Protein AF-A0A0F6YFW8-F1 (afdb_monomer_lite)

Structure (mmCIF, N/CA/C/O backbone):
data_AF-A0A0F6YFW8-F1
#
_entry.id   AF-A0A0F6YFW8-F1
#
loop_
_atom_site.group_PDB
_atom_site.id
_atom_site.type_symbol
_atom_site.label_atom_id
_atom_site.label_alt_id
_atom_site.label_comp_id
_atom_site.label_asym_id
_atom_site.label_entity_id
_atom_site.label_seq_id
_atom_site.pdbx_PDB_ins_code
_atom_site.Cartn_x
_atom_site.Cartn_y
_atom_site.Cartn_z
_atom_site.occupancy
_atom_site.B_iso_or_equiv
_atom_site.auth_seq_id
_atom_site.auth_comp_id
_atom_site.auth_asym_id
_atom_site.auth_atom_id
_atom_site.pdbx_PDB_model_num
ATOM 1 N N . MET A 1 1 ? -5.622 12.918 -8.280 1.00 76.69 1 MET A N 1
ATOM 2 C CA . MET A 1 1 ? -4.175 12.628 -8.352 1.00 76.69 1 MET A CA 1
ATOM 3 C C . MET A 1 1 ? -3.612 12.558 -6.945 1.00 76.69 1 MET A C 1
ATOM 5 O O . MET A 1 1 ? -4.153 13.224 -6.067 1.00 76.69 1 MET A O 1
ATOM 9 N N . LEU A 1 2 ? -2.599 11.723 -6.730 1.00 90.69 2 LEU A N 1
ATOM 10 C CA . LEU A 1 2 ? -1.816 11.677 -5.496 1.00 90.69 2 LEU A CA 1
ATOM 11 C C . LEU A 1 2 ? -0.717 12.754 -5.548 1.00 90.69 2 LEU A C 1
ATOM 13 O O . LEU A 1 2 ? -0.471 13.353 -6.598 1.00 90.69 2 LEU A O 1
ATOM 17 N N . ALA A 1 3 ? -0.060 13.006 -4.415 1.00 84.12 3 ALA A N 1
ATOM 18 C CA . ALA A 1 3 ? 1.134 13.851 -4.385 1.00 84.12 3 ALA A CA 1
ATOM 19 C C . ALA A 1 3 ? 2.233 13.282 -5.304 1.00 84.12 3 ALA A C 1
ATOM 21 O O . ALA A 1 3 ? 2.255 12.082 -5.561 1.00 84.12 3 ALA A O 1
ATOM 22 N N . GLY A 1 4 ? 3.135 14.133 -5.802 1.00 86.19 4 GLY A N 1
ATOM 23 C CA . GLY A 1 4 ? 4.268 13.694 -6.631 1.00 86.19 4 GLY A CA 1
ATOM 24 C C . GLY A 1 4 ? 3.902 13.224 -8.044 1.00 86.19 4 GLY A C 1
ATOM 25 O O . GLY A 1 4 ? 4.696 12.545 -8.675 1.00 86.19 4 GLY A O 1
ATOM 26 N N . GLY A 1 5 ? 2.707 13.550 -8.548 1.00 93.12 5 GLY A N 1
ATOM 27 C CA . GLY A 1 5 ? 2.304 13.197 -9.916 1.00 93.12 5 GLY A CA 1
ATOM 28 C C . GLY A 1 5 ? 1.863 11.742 -10.100 1.00 93.12 5 GLY A C 1
ATOM 29 O O . GLY A 1 5 ? 1.604 11.324 -11.226 1.00 93.12 5 GLY A O 1
ATOM 30 N N . PHE A 1 6 ? 1.721 10.976 -9.016 1.00 96.31 6 PHE A N 1
ATOM 31 C CA . PHE A 1 6 ? 1.203 9.613 -9.084 1.00 96.31 6 PHE A CA 1
ATOM 32 C C . PHE A 1 6 ? -0.322 9.596 -9.243 1.00 96.31 6 PHE A C 1
ATOM 34 O O . PHE A 1 6 ? -1.060 10.421 -8.688 1.00 96.31 6 PHE A O 1
ATOM 41 N N . ARG A 1 7 ? -0.833 8.598 -9.958 1.00 96.50 7 ARG A N 1
ATOM 42 C CA . ARG A 1 7 ? -2.266 8.322 -10.080 1.00 96.50 7 ARG A CA 1
ATOM 43 C C . ARG A 1 7 ? -2.553 6.863 -9.770 1.00 96.50 7 ARG A C 1
ATOM 45 O O . ARG A 1 7 ? -1.835 5.976 -10.215 1.00 96.50 7 ARG A O 1
ATOM 52 N N . VAL A 1 8 ? -3.642 6.617 -9.046 1.00 96.06 8 VAL A N 1
ATOM 53 C CA . VAL A 1 8 ? -4.219 5.274 -8.958 1.00 96.06 8 VAL A CA 1
ATOM 54 C C . VAL A 1 8 ? -4.875 4.976 -10.301 1.00 96.06 8 VAL A C 1
ATOM 56 O O . VAL A 1 8 ? -5.802 5.680 -10.699 1.00 96.06 8 VAL A O 1
ATOM 59 N N . VAL A 1 9 ? -4.387 3.958 -11.004 1.00 95.56 9 VAL A N 1
ATOM 60 C CA . VAL A 1 9 ? -4.990 3.494 -12.264 1.00 95.56 9 VAL A CA 1
ATOM 61 C C . VAL A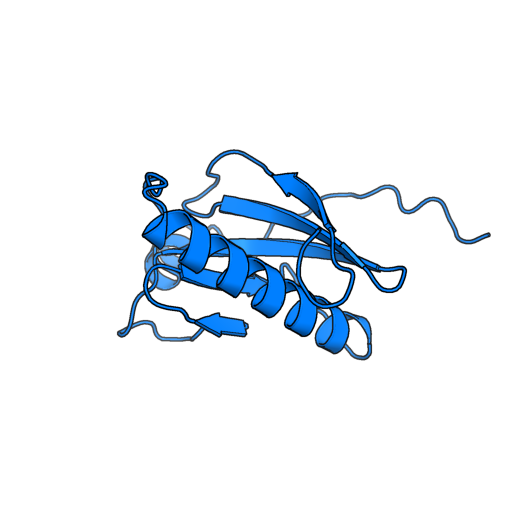 1 9 ? -5.982 2.365 -12.031 1.00 95.56 9 VAL A C 1
ATOM 63 O O . VAL A 1 9 ? -6.907 2.183 -12.820 1.00 95.56 9 VAL A O 1
ATOM 66 N N . ARG A 1 10 ? -5.809 1.613 -10.941 1.00 93.62 10 ARG A N 1
ATOM 67 C CA . ARG A 1 10 ? -6.722 0.546 -10.543 1.00 93.62 10 ARG A CA 1
ATOM 68 C C . ARG A 1 10 ? -6.652 0.311 -9.039 1.00 93.62 10 ARG A C 1
ATOM 70 O O . ARG A 1 10 ? -5.573 0.351 -8.456 1.00 93.62 10 ARG A O 1
ATOM 77 N N . ALA A 1 11 ? -7.805 0.044 -8.443 1.00 91.94 11 ALA A N 1
ATOM 78 C CA . ALA A 1 11 ? -7.941 -0.484 -7.093 1.00 91.94 11 ALA A CA 1
ATOM 79 C C . ALA A 1 11 ? -8.699 -1.807 -7.197 1.00 91.94 11 ALA A C 1
ATOM 81 O O . ALA A 1 11 ? -9.701 -1.882 -7.913 1.00 91.94 11 ALA A O 1
ATOM 82 N N . PHE A 1 12 ? -8.206 -2.846 -6.537 1.00 89.38 12 PHE A N 1
ATOM 83 C CA . PHE A 1 12 ? -8.864 -4.149 -6.501 1.00 89.38 12 PHE A CA 1
ATOM 84 C C . PHE A 1 12 ? -9.635 -4.329 -5.190 1.00 89.38 12 PHE A C 1
ATOM 86 O O . PHE A 1 12 ? -9.482 -3.542 -4.260 1.00 89.38 12 PHE A O 1
ATOM 93 N N . GLY A 1 13 ? -10.478 -5.361 -5.116 1.00 89.56 13 GLY A N 1
ATOM 94 C CA . GLY A 1 13 ? -11.034 -5.812 -3.839 1.00 89.56 13 GLY A CA 1
ATOM 95 C C . GLY A 1 13 ? -9.957 -6.426 -2.938 1.00 89.56 13 GLY A C 1
ATOM 96 O O . GLY A 1 13 ? -8.837 -6.683 -3.382 1.00 89.56 13 GLY A O 1
ATOM 97 N N . VAL A 1 14 ? -10.303 -6.683 -1.673 1.00 91.88 14 VAL A N 1
ATOM 98 C CA . VAL A 1 14 ? -9.386 -7.350 -0.738 1.00 91.88 14 VAL A CA 1
ATOM 99 C C . VAL A 1 14 ? -9.045 -8.748 -1.252 1.00 91.88 14 VAL A C 1
ATOM 101 O O . VAL A 1 14 ? -9.937 -9.543 -1.546 1.00 91.88 14 VAL A O 1
ATOM 104 N N . TYR A 1 15 ? -7.754 -9.058 -1.323 1.00 87.06 15 TYR A N 1
ATOM 105 C CA . TYR A 1 15 ? -7.235 -10.341 -1.778 1.00 87.06 15 TYR A CA 1
ATOM 106 C C . TYR A 1 15 ? -6.116 -10.812 -0.853 1.00 87.06 15 TYR A C 1
ATOM 108 O O . TYR A 1 15 ? -5.159 -10.081 -0.598 1.00 87.06 15 TYR A O 1
ATOM 116 N N . HIS A 1 16 ? -6.268 -12.022 -0.306 1.00 88.81 16 HIS A N 1
ATOM 117 C CA . HIS A 1 16 ? -5.397 -12.568 0.744 1.00 88.81 16 HIS A CA 1
ATOM 118 C C . HIS A 1 16 ? -5.068 -11.555 1.859 1.00 88.81 16 HIS A C 1
ATOM 120 O O . HIS A 1 16 ? -3.925 -11.418 2.291 1.00 88.81 16 HIS A O 1
ATOM 126 N N . GLY A 1 17 ? -6.080 -10.801 2.297 1.00 91.62 17 GLY A N 1
ATOM 127 C CA . GLY A 1 17 ? -5.955 -9.829 3.381 1.00 91.62 17 GLY A CA 1
ATOM 128 C C . GLY A 1 17 ? -5.267 -8.508 3.019 1.00 91.62 17 GLY A C 1
ATOM 129 O O . GLY A 1 17 ? -5.160 -7.654 3.891 1.00 91.62 17 GLY A O 1
ATOM 130 N N . ALA A 1 18 ? -4.839 -8.301 1.772 1.00 92.62 18 ALA A N 1
ATOM 131 C CA . ALA A 1 18 ? -4.331 -7.018 1.289 1.00 92.62 18 ALA A CA 1
ATOM 132 C C . ALA A 1 18 ? -5.355 -6.307 0.404 1.00 92.62 18 ALA A C 1
ATOM 134 O O . ALA A 1 18 ? -6.173 -6.959 -0.241 1.00 92.62 18 ALA A O 1
ATOM 135 N N . LEU A 1 19 ? -5.269 -4.980 0.323 1.00 93.75 19 LEU A N 1
ATOM 136 C CA . LEU A 1 19 ? -5.973 -4.165 -0.663 1.00 93.75 19 LEU A CA 1
ATOM 137 C C . LEU A 1 19 ? -4.973 -3.697 -1.740 1.00 93.75 19 LEU A C 1
ATOM 139 O O . LEU A 1 19 ? -4.170 -2.800 -1.470 1.00 93.75 19 LEU A O 1
ATOM 143 N N . PRO A 1 20 ? -4.975 -4.304 -2.940 1.00 93.56 20 PRO A N 1
ATOM 144 C CA . PRO A 1 20 ? -3.999 -3.989 -3.978 1.00 93.56 20 PRO A CA 1
ATOM 145 C C . PRO A 1 20 ? -4.380 -2.738 -4.773 1.00 93.56 20 PRO A C 1
ATOM 147 O O . PRO A 1 20 ? -5.512 -2.596 -5.251 1.00 93.56 20 PRO A O 1
ATOM 150 N N . PHE A 1 21 ? -3.399 -1.868 -4.992 1.00 94.44 21 PHE A N 1
ATOM 151 C CA . PHE A 1 21 ? -3.504 -0.691 -5.846 1.00 94.44 21 PHE A CA 1
ATOM 152 C C . PHE A 1 21 ? -2.445 -0.709 -6.930 1.00 94.44 21 PHE A C 1
ATOM 154 O O . PHE A 1 21 ? -1.276 -0.972 -6.676 1.00 94.44 21 PHE A O 1
ATOM 161 N N . VAL A 1 22 ? -2.843 -0.328 -8.134 1.00 94.12 22 VAL A N 1
ATOM 162 C CA . VAL A 1 22 ? -1.929 -0.088 -9.244 1.00 94.12 22 VAL A CA 1
ATOM 163 C C . VAL A 1 22 ? -1.755 1.409 -9.371 1.00 94.12 22 VAL A C 1
ATOM 165 O O . VAL A 1 22 ? -2.735 2.145 -9.541 1.00 94.12 22 VAL A O 1
ATOM 168 N N . LEU A 1 23 ? -0.509 1.852 -9.283 1.00 95.00 23 LEU A N 1
ATOM 169 C CA . LEU A 1 23 ? -0.122 3.236 -9.474 1.00 95.00 23 LEU A CA 1
ATOM 170 C C . LEU A 1 23 ? 0.581 3.399 -10.812 1.00 95.00 23 LEU A C 1
ATOM 172 O O . LEU A 1 23 ? 1.272 2.501 -11.287 1.00 95.00 23 LEU A O 1
ATOM 176 N N . GLU A 1 24 ? 0.418 4.580 -11.385 1.00 94.44 24 GLU A N 1
ATOM 177 C CA . GLU A 1 24 ? 1.235 5.069 -12.484 1.00 94.44 24 GLU A CA 1
ATOM 178 C C . GLU A 1 24 ? 1.801 6.441 -12.125 1.00 94.44 24 GLU A C 1
ATOM 180 O O . GLU A 1 24 ? 1.101 7.273 -11.541 1.00 94.44 24 GLU A O 1
ATOM 185 N N . GLY A 1 25 ? 3.060 6.672 -12.469 1.00 92.12 25 GLY A N 1
ATOM 186 C CA . GLY A 1 25 ? 3.740 7.950 -12.306 1.00 92.12 25 GLY A CA 1
ATOM 187 C C . GLY A 1 25 ? 5.178 7.842 -12.787 1.00 92.12 25 GLY A C 1
ATOM 188 O O . GLY A 1 25 ? 5.758 6.759 -12.763 1.00 92.12 25 GLY A O 1
ATOM 189 N N . GLU A 1 26 ? 5.726 8.961 -13.258 1.00 89.12 26 GLU A N 1
ATOM 190 C CA . GLU A 1 26 ? 7.111 9.032 -13.748 1.00 89.12 26 GLU A CA 1
ATOM 191 C C . GLU A 1 26 ? 7.416 7.992 -14.852 1.00 89.12 26 GLU A C 1
ATOM 193 O O . GLU A 1 26 ? 8.481 7.393 -14.896 1.00 89.12 26 GLU A O 1
ATOM 198 N N . GLY A 1 27 ? 6.443 7.728 -15.735 1.00 87.25 27 GLY A N 1
ATOM 199 C CA . GLY A 1 27 ? 6.583 6.756 -16.831 1.00 87.25 27 GLY A CA 1
ATOM 200 C C . GLY A 1 27 ? 6.519 5.284 -16.408 1.00 87.25 27 GLY A C 1
ATOM 201 O O . GLY A 1 27 ? 6.552 4.403 -17.264 1.00 87.25 27 GLY A O 1
ATOM 202 N N . LEU A 1 28 ? 6.375 5.000 -15.113 1.00 88.69 28 LEU A N 1
ATOM 203 C CA . LEU A 1 28 ? 6.331 3.648 -14.567 1.00 88.69 28 LEU A CA 1
ATOM 204 C C . LEU A 1 28 ? 4.934 3.288 -14.069 1.00 88.69 28 LEU A C 1
ATOM 206 O O . LEU A 1 28 ? 4.163 4.137 -13.615 1.00 88.69 28 LEU A O 1
ATOM 210 N N . ARG A 1 29 ? 4.629 1.989 -14.112 1.00 91.38 29 ARG A N 1
ATOM 211 C CA . ARG A 1 29 ? 3.435 1.395 -13.511 1.00 91.38 29 ARG A CA 1
ATOM 212 C C . ARG A 1 29 ? 3.851 0.269 -12.575 1.00 91.38 29 ARG A C 1
ATOM 214 O O . ARG A 1 29 ? 4.646 -0.586 -12.948 1.00 91.38 29 ARG A O 1
ATOM 221 N N . PHE A 1 30 ? 3.322 0.281 -11.361 1.00 90.44 30 PHE A N 1
ATOM 222 C CA . PHE A 1 30 ? 3.690 -0.666 -10.310 1.00 90.44 30 PHE A CA 1
ATOM 223 C C . PHE A 1 30 ? 2.517 -0.891 -9.361 1.00 90.44 30 PHE A C 1
ATOM 225 O O . PHE A 1 30 ? 1.601 -0.071 -9.269 1.00 90.44 30 PHE A O 1
ATOM 232 N N . GLN A 1 31 ? 2.540 -2.018 -8.655 1.00 92.38 31 GLN A N 1
ATOM 233 C CA . GLN A 1 31 ? 1.526 -2.351 -7.666 1.00 92.38 31 GLN A CA 1
ATOM 234 C C . GLN A 1 31 ? 2.037 -2.101 -6.247 1.00 92.38 31 GLN A C 1
ATOM 236 O O . GLN A 1 31 ? 3.181 -2.412 -5.916 1.00 92.38 31 GLN A O 1
ATOM 241 N N . ILE A 1 32 ? 1.147 -1.576 -5.411 1.00 93.94 32 ILE A N 1
ATOM 242 C CA . ILE A 1 32 ? 1.315 -1.406 -3.976 1.00 93.94 32 ILE A CA 1
ATOM 243 C C . ILE A 1 32 ? 0.229 -2.213 -3.269 1.00 93.94 32 ILE A C 1
ATOM 245 O O . ILE A 1 32 ? -0.959 -2.040 -3.542 1.00 93.94 32 ILE A O 1
ATOM 249 N N . ASP A 1 33 ? 0.637 -3.057 -2.334 1.00 93.81 33 ASP A N 1
ATOM 250 C CA . ASP A 1 33 ? -0.272 -3.771 -1.452 1.00 93.81 33 ASP A CA 1
ATOM 251 C C . ASP A 1 33 ? -0.446 -2.995 -0.152 1.00 93.81 33 ASP A C 1
ATOM 253 O O . ASP A 1 33 ? 0.529 -2.670 0.527 1.00 93.81 33 ASP A O 1
ATOM 257 N N . VAL A 1 34 ? -1.698 -2.726 0.207 1.00 95.44 34 VAL A N 1
ATOM 258 C CA . VAL A 1 34 ? -2.068 -2.088 1.471 1.00 95.44 34 VAL A CA 1
ATOM 259 C C . VAL A 1 34 ? -2.480 -3.171 2.462 1.00 95.44 34 VAL A C 1
ATOM 261 O O . VAL A 1 34 ? -3.390 -3.956 2.195 1.00 95.44 34 VAL A O 1
ATOM 264 N N . LEU A 1 35 ? -1.824 -3.203 3.614 1.00 94.88 35 LEU A N 1
ATOM 265 C CA . LEU A 1 35 ? -2.131 -4.086 4.734 1.00 94.88 35 LEU A CA 1
ATOM 266 C C . LEU A 1 35 ? -2.538 -3.272 5.957 1.00 94.88 35 LEU A C 1
ATOM 268 O O . LEU A 1 35 ? -2.256 -2.075 6.039 1.00 94.88 35 LEU A O 1
ATOM 272 N N . ARG A 1 36 ? -3.179 -3.931 6.924 1.00 95.69 36 ARG A N 1
ATOM 273 C CA . ARG A 1 36 ? -3.396 -3.342 8.245 1.00 95.69 36 ARG A CA 1
ATOM 274 C C . ARG A 1 36 ? -2.044 -3.140 8.914 1.00 95.69 36 ARG A C 1
ATOM 276 O O . ARG A 1 36 ? -1.212 -4.051 8.905 1.00 95.69 36 ARG A O 1
ATOM 283 N N . ARG A 1 37 ? -1.863 -1.978 9.533 1.00 94.56 37 ARG A N 1
ATOM 284 C CA . ARG A 1 37 ? -0.691 -1.719 10.356 1.00 94.56 37 ARG A CA 1
ATOM 285 C C . ARG A 1 37 ? -0.614 -2.690 11.524 1.00 94.56 37 ARG A C 1
ATOM 287 O O . ARG A 1 37 ? -1.610 -2.984 12.187 1.00 94.56 37 ARG A O 1
ATOM 294 N N . ASP A 1 38 ? 0.604 -3.128 11.798 1.00 91.69 38 ASP A N 1
ATOM 295 C CA . ASP A 1 38 ? 0.945 -3.892 12.983 1.00 91.69 38 ASP A CA 1
ATOM 296 C C . ASP A 1 38 ? 2.274 -3.389 13.536 1.00 91.69 38 ASP A C 1
ATOM 298 O O . ASP A 1 38 ? 3.336 -3.656 12.981 1.00 91.69 38 ASP A O 1
ATOM 302 N N . ALA A 1 39 ? 2.204 -2.643 14.639 1.00 87.88 39 ALA A N 1
ATOM 303 C CA . ALA A 1 39 ? 3.382 -2.082 15.294 1.00 87.88 39 ALA A CA 1
ATOM 304 C C . ALA A 1 39 ? 4.317 -3.160 15.875 1.00 87.88 39 ALA A C 1
ATOM 306 O O . ALA A 1 39 ? 5.452 -2.850 16.227 1.00 87.88 39 ALA A O 1
ATOM 307 N N . SER A 1 40 ? 3.848 -4.407 15.986 1.00 87.50 40 SER A N 1
ATOM 308 C CA . SER A 1 40 ? 4.648 -5.553 16.421 1.00 87.50 40 SER A CA 1
ATOM 309 C C . SER A 1 40 ? 5.207 -6.384 15.265 1.00 87.50 40 SER A C 1
ATOM 311 O O . SER A 1 40 ? 5.910 -7.363 15.516 1.00 87.50 40 SER A O 1
ATOM 313 N N . ALA A 1 41 ? 4.916 -6.005 14.014 1.00 79.19 41 ALA A N 1
ATOM 314 C CA . ALA A 1 41 ? 5.316 -6.779 12.851 1.00 79.19 41 ALA A CA 1
ATOM 315 C C . ALA A 1 41 ? 6.833 -6.940 12.764 1.00 79.19 41 ALA A C 1
ATOM 317 O O . ALA A 1 41 ? 7.612 -6.011 12.992 1.00 79.19 41 ALA A O 1
ATOM 318 N N . SER A 1 42 ? 7.242 -8.123 12.316 1.00 70.88 42 SER A N 1
ATOM 319 C CA . SER A 1 42 ? 8.649 -8.454 12.079 1.00 70.88 42 SER A CA 1
ATOM 320 C C . SER A 1 42 ? 9.322 -7.592 10.999 1.00 70.88 42 SER A C 1
ATOM 322 O O . SER A 1 42 ? 10.548 -7.551 10.900 1.00 70.88 42 SER A O 1
ATOM 324 N N . THR A 1 43 ? 8.543 -6.920 10.148 1.00 73.81 43 THR A N 1
ATOM 325 C CA . THR A 1 43 ? 9.028 -6.058 9.064 1.00 73.81 43 THR A CA 1
ATOM 326 C C . THR A 1 43 ? 8.029 -4.935 8.796 1.00 73.81 43 THR A C 1
ATOM 328 O O . THR A 1 43 ? 6.833 -5.183 8.649 1.00 73.81 43 THR A O 1
ATOM 331 N N . GLY A 1 44 ? 8.537 -3.704 8.699 1.00 77.56 44 GLY A N 1
ATOM 332 C CA . GLY A 1 44 ? 7.750 -2.534 8.314 1.00 77.56 44 GLY A CA 1
ATOM 333 C C . GLY A 1 44 ? 7.537 -2.439 6.802 1.00 77.56 44 GLY A C 1
ATOM 334 O O . GLY A 1 44 ? 8.362 -2.898 6.009 1.00 77.56 44 GLY A O 1
ATOM 335 N N . GLY A 1 45 ? 6.427 -1.819 6.404 1.00 86.00 45 GLY A N 1
ATOM 336 C CA . GLY A 1 45 ? 6.193 -1.434 5.015 1.00 86.00 45 GLY A CA 1
ATOM 337 C C . GLY A 1 45 ? 7.087 -0.272 4.573 1.00 86.00 45 GLY A C 1
ATOM 338 O O . GLY A 1 45 ? 7.706 0.419 5.381 1.00 86.00 45 GLY A O 1
ATOM 339 N N . VAL A 1 46 ? 7.104 -0.004 3.268 1.00 89.62 46 VAL A N 1
ATOM 340 C CA . VAL A 1 46 ? 7.726 1.198 2.682 1.00 89.62 46 VAL A CA 1
ATOM 341 C C . VAL A 1 46 ? 7.089 2.477 3.233 1.00 89.62 46 VAL A C 1
ATOM 343 O O . VAL A 1 46 ? 7.757 3.491 3.450 1.00 89.62 46 VAL A O 1
ATOM 346 N N . PHE A 1 47 ? 5.783 2.416 3.468 1.00 93.12 47 PHE A N 1
ATOM 347 C CA . PHE A 1 47 ? 5.049 3.374 4.275 1.00 93.12 47 PHE A CA 1
ATOM 348 C C . PHE A 1 47 ? 4.414 2.614 5.435 1.00 93.12 47 PHE A C 1
ATOM 350 O O . PHE A 1 47 ? 3.811 1.563 5.217 1.00 93.12 47 PHE A O 1
ATOM 357 N N . ASP A 1 48 ? 4.545 3.155 6.641 1.00 90.81 48 ASP A N 1
ATOM 358 C CA . ASP A 1 48 ? 3.903 2.639 7.844 1.00 90.81 48 ASP A CA 1
ATOM 359 C C . ASP A 1 48 ? 3.220 3.808 8.562 1.00 90.81 48 ASP A C 1
ATOM 361 O O . ASP A 1 48 ? 3.884 4.680 9.124 1.00 90.81 48 ASP A O 1
ATOM 365 N N . GLY A 1 49 ? 1.900 3.886 8.398 1.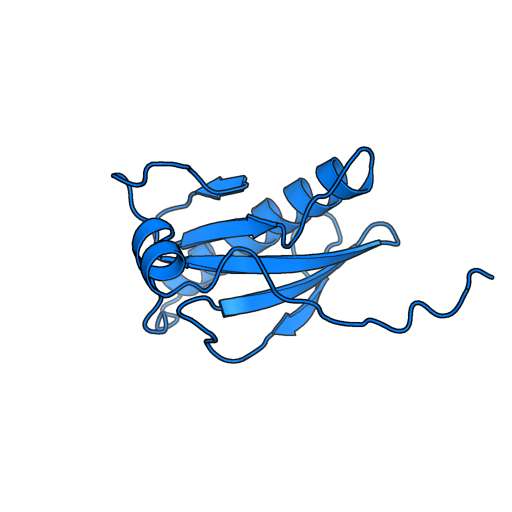00 93.31 49 GLY A N 1
ATOM 366 C CA . GLY A 1 49 ? 1.057 5.000 8.8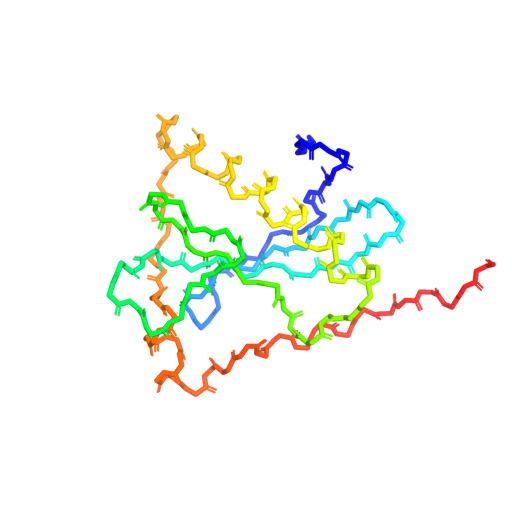22 1.00 93.31 49 GLY A CA 1
ATOM 367 C C . GLY A 1 49 ? 0.461 4.788 10.205 1.00 93.31 49 GLY A C 1
ATOM 368 O O . GLY A 1 49 ? 1.118 4.286 11.107 1.00 93.31 49 GLY A O 1
ATOM 369 N N . GLU A 1 50 ? -0.797 5.174 10.386 1.00 94.56 50 GLU A N 1
ATOM 370 C CA . GLU A 1 50 ? -1.561 4.890 11.603 1.00 94.56 50 GLU A CA 1
ATOM 371 C C . GLU A 1 50 ? -2.389 3.616 11.428 1.00 94.56 50 GLU A C 1
ATOM 373 O O . GLU A 1 50 ? -2.354 2.732 12.285 1.00 94.56 50 GLU A O 1
ATOM 378 N N . HIS A 1 51 ? -3.057 3.488 10.283 1.00 96.06 51 HIS A N 1
ATOM 379 C CA . HIS A 1 51 ? -3.958 2.386 9.965 1.00 96.06 51 HIS A CA 1
ATOM 380 C C . HIS A 1 51 ? -3.325 1.374 9.011 1.00 96.06 51 HIS A C 1
ATOM 382 O O . HIS A 1 51 ? -3.687 0.192 9.043 1.00 96.06 51 HIS A O 1
ATOM 388 N N . PHE A 1 52 ? -2.379 1.811 8.175 1.00 96.75 52 PHE A N 1
ATOM 389 C CA . PHE A 1 52 ? -1.874 1.005 7.067 1.00 96.75 52 PHE A CA 1
ATOM 390 C C . PHE A 1 52 ? -0.359 0.817 7.059 1.00 96.75 52 PHE A C 1
ATOM 392 O O . PHE A 1 52 ? 0.394 1.756 7.305 1.00 96.75 52 PHE A O 1
ATOM 399 N N . SER A 1 53 ? 0.075 -0.369 6.631 1.00 95.19 53 SER A N 1
ATOM 400 C CA . SER A 1 53 ? 1.440 -0.621 6.160 1.00 95.19 53 SER A CA 1
ATOM 401 C C . SER A 1 53 ? 1.395 -0.973 4.673 1.00 95.19 53 SER A C 1
ATOM 403 O O . SER A 1 53 ? 0.620 -1.837 4.258 1.00 95.19 53 SER A O 1
ATOM 405 N N . LEU A 1 54 ? 2.199 -0.300 3.851 1.00 95.00 54 LEU A N 1
ATOM 406 C CA . LEU A 1 54 ? 2.205 -0.462 2.395 1.00 95.00 54 LEU A CA 1
ATOM 407 C C . LEU A 1 54 ? 3.487 -1.136 1.923 1.00 95.00 54 LEU A C 1
ATOM 409 O O . LEU A 1 54 ? 4.588 -0.761 2.323 1.00 95.00 54 LEU A O 1
ATOM 413 N N . PHE A 1 55 ? 3.338 -2.079 1.002 1.00 91.69 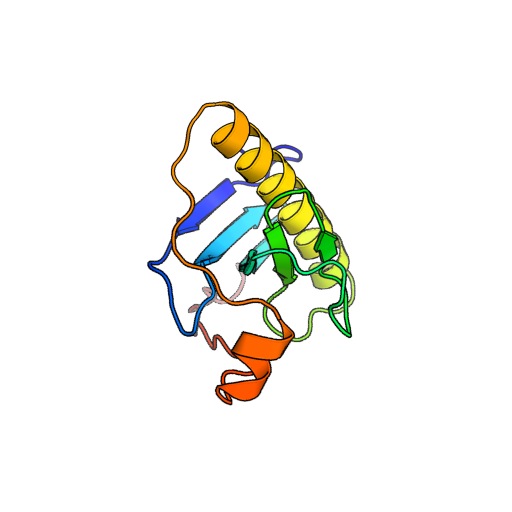55 PHE A N 1
ATOM 414 C CA . PHE A 1 55 ? 4.433 -2.865 0.452 1.00 91.69 55 PHE A CA 1
ATOM 415 C C . PHE A 1 55 ? 4.428 -2.750 -1.067 1.00 91.69 55 PHE A C 1
ATOM 417 O O . PHE A 1 55 ? 3.393 -2.930 -1.706 1.00 91.69 55 PHE A O 1
ATOM 424 N N . VAL A 1 56 ? 5.587 -2.456 -1.653 1.00 89.56 56 VAL A N 1
ATOM 425 C CA . VAL A 1 56 ? 5.755 -2.541 -3.106 1.00 89.56 56 VAL A CA 1
ATOM 426 C C . VAL A 1 56 ? 5.693 -4.015 -3.495 1.00 89.56 56 VAL A C 1
ATOM 428 O O . VAL A 1 56 ? 6.363 -4.854 -2.891 1.00 89.56 56 VAL A O 1
ATOM 431 N N . HIS A 1 57 ? 4.859 -4.337 -4.480 1.00 83.94 57 HIS A N 1
ATOM 432 C CA . HIS A 1 57 ? 4.754 -5.694 -4.986 1.00 83.94 57 HIS A CA 1
ATOM 433 C C . HIS A 1 57 ? 6.040 -6.100 -5.734 1.00 83.94 57 HIS A C 1
ATOM 435 O O . HIS A 1 57 ? 6.539 -5.358 -6.580 1.00 83.94 57 HIS A O 1
ATOM 441 N N . GLY A 1 58 ? 6.529 -7.313 -5.464 1.00 73.62 58 GLY A N 1
ATOM 442 C CA . GLY A 1 58 ? 7.683 -7.893 -6.151 1.00 73.62 58 GLY A CA 1
ATOM 443 C C . GLY A 1 58 ? 9.032 -7.318 -5.705 1.00 73.62 58 GLY A C 1
ATOM 444 O O . GLY A 1 58 ? 9.136 -6.558 -4.744 1.00 73.62 58 GLY A O 1
ATOM 445 N N . ARG A 1 59 ? 10.104 -7.729 -6.392 1.00 67.12 59 ARG A N 1
ATOM 446 C CA . ARG A 1 59 ? 11.435 -7.132 -6.222 1.00 67.12 59 ARG A CA 1
ATOM 447 C C . ARG A 1 59 ? 11.581 -5.987 -7.216 1.00 67.12 59 ARG A C 1
ATOM 449 O O . ARG A 1 59 ? 11.713 -6.231 -8.410 1.00 67.12 59 ARG A O 1
ATOM 456 N N . ALA A 1 60 ? 11.583 -4.759 -6.716 1.00 69.06 60 ALA A N 1
ATOM 457 C CA . ALA A 1 60 ? 12.000 -3.597 -7.485 1.00 69.06 60 ALA A CA 1
ATOM 458 C C . ALA A 1 60 ? 13.493 -3.322 -7.246 1.00 69.06 60 ALA A C 1
ATOM 460 O O . ALA A 1 60 ? 14.009 -3.548 -6.152 1.00 69.06 60 ALA A O 1
ATOM 461 N N . SER A 1 61 ? 14.190 -2.816 -8.261 1.00 70.00 61 SER A N 1
ATOM 462 C CA . SER A 1 61 ? 15.587 -2.381 -8.156 1.00 70.00 61 SER A CA 1
ATOM 463 C C . SER A 1 61 ? 15.805 -1.073 -8.905 1.00 70.00 61 SER A C 1
ATOM 465 O O . SER A 1 61 ? 15.069 -0.767 -9.845 1.00 70.00 61 SER A O 1
ATOM 467 N N . GLY A 1 62 ? 16.832 -0.320 -8.510 1.00 82.56 62 GLY A N 1
ATOM 468 C CA . GLY A 1 62 ? 17.199 0.934 -9.166 1.00 82.56 62 GLY A CA 1
ATOM 469 C C . GLY A 1 62 ? 16.055 1.949 -9.163 1.00 82.56 62 GLY A C 1
ATOM 470 O O . GLY A 1 62 ? 15.419 2.189 -8.137 1.00 82.56 62 GLY A O 1
ATOM 471 N N . GLU A 1 63 ? 15.782 2.530 -10.326 1.00 79.56 63 GLU A N 1
ATOM 472 C CA . GLU A 1 63 ? 14.771 3.576 -10.497 1.00 79.56 63 GLU A CA 1
ATOM 473 C C . GLU A 1 63 ? 13.346 3.103 -10.178 1.00 79.56 63 GLU A C 1
ATOM 475 O O . GLU A 1 63 ? 12.573 3.845 -9.570 1.00 79.56 63 GLU A O 1
ATOM 480 N N . LEU A 1 64 ? 13.009 1.848 -10.499 1.00 79.62 64 LEU A N 1
ATOM 481 C CA . LEU A 1 64 ? 11.698 1.290 -10.167 1.00 79.62 64 LEU A CA 1
ATOM 482 C C . LEU A 1 64 ? 11.489 1.225 -8.651 1.00 79.62 64 LEU A C 1
ATOM 484 O O . LEU A 1 64 ? 10.393 1.525 -8.180 1.00 79.62 64 LEU A O 1
ATOM 488 N N . ALA A 1 65 ? 12.526 0.883 -7.880 1.00 83.19 65 ALA A N 1
ATOM 489 C CA . ALA A 1 65 ? 12.443 0.867 -6.419 1.00 83.19 65 ALA A CA 1
ATOM 490 C C . ALA A 1 65 ? 12.188 2.280 -5.883 1.00 83.19 65 ALA A C 1
ATOM 492 O O . ALA A 1 65 ? 11.183 2.517 -5.220 1.00 83.19 65 ALA A O 1
ATOM 493 N N . ALA A 1 66 ? 13.016 3.252 -6.269 1.00 88.06 66 ALA A N 1
ATOM 494 C CA . ALA A 1 66 ? 12.876 4.627 -5.795 1.00 88.06 66 ALA A CA 1
ATOM 495 C C . ALA A 1 66 ? 11.509 5.246 -6.153 1.00 88.06 66 ALA A C 1
ATOM 497 O O . ALA A 1 66 ? 10.886 5.920 -5.328 1.00 88.06 66 ALA A O 1
ATOM 498 N N . THR A 1 67 ? 11.026 5.013 -7.375 1.00 90.81 67 THR A N 1
ATOM 499 C CA . THR A 1 67 ? 9.745 5.549 -7.857 1.00 90.81 67 THR A CA 1
ATOM 500 C C . THR A 1 67 ? 8.559 4.880 -7.174 1.00 90.81 67 THR A C 1
ATOM 502 O O . THR A 1 67 ? 7.645 5.563 -6.706 1.00 90.81 67 THR A O 1
ATOM 505 N N . SER A 1 68 ? 8.584 3.551 -7.053 1.00 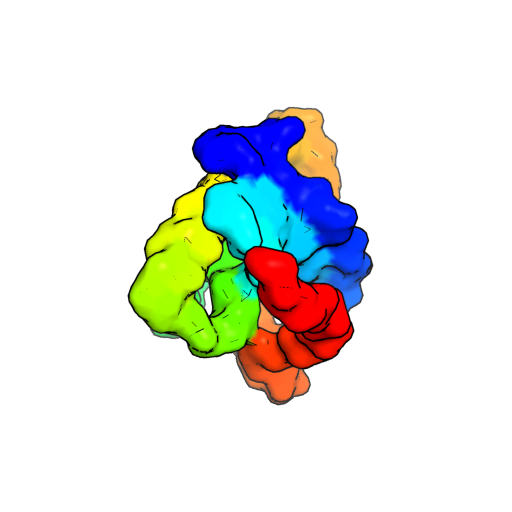91.31 68 SER A N 1
ATOM 506 C CA . SER A 1 68 ? 7.520 2.816 -6.368 1.00 91.31 68 SER A CA 1
ATOM 507 C C . SER A 1 68 ? 7.448 3.155 -4.881 1.00 91.31 68 SER A C 1
ATOM 509 O O . SER A 1 68 ? 6.347 3.270 -4.344 1.00 91.31 68 SER A O 1
ATOM 511 N N . GLU A 1 69 ? 8.582 3.436 -4.232 1.00 93.00 69 GLU A N 1
ATOM 512 C CA . GLU A 1 69 ? 8.596 3.892 -2.844 1.00 93.00 69 GLU A CA 1
ATOM 513 C C . GLU A 1 69 ? 7.960 5.273 -2.659 1.00 93.00 69 GLU A C 1
ATOM 515 O O . GLU A 1 69 ? 7.153 5.468 -1.743 1.00 93.00 69 GLU A O 1
ATOM 520 N N . ARG A 1 70 ? 8.260 6.231 -3.548 1.00 95.12 70 ARG A N 1
ATOM 521 C CA . ARG A 1 70 ? 7.585 7.541 -3.557 1.00 95.12 70 ARG A CA 1
ATOM 522 C C . ARG A 1 70 ? 6.082 7.386 -3.779 1.00 95.12 70 ARG A C 1
ATOM 524 O O . ARG A 1 70 ? 5.294 7.991 -3.049 1.00 95.12 70 ARG A O 1
ATOM 531 N N . GLY A 1 71 ? 5.685 6.541 -4.730 1.00 95.75 71 GLY A N 1
ATOM 532 C CA . GLY A 1 71 ? 4.284 6.232 -5.005 1.00 95.75 71 GLY A CA 1
ATOM 533 C C . GLY A 1 71 ? 3.569 5.601 -3.808 1.00 95.75 71 GLY A C 1
ATOM 534 O O . GLY A 1 71 ? 2.467 6.026 -3.462 1.00 95.75 71 GLY A O 1
ATOM 535 N N . ALA A 1 72 ? 4.209 4.649 -3.123 1.00 95.56 72 ALA A N 1
ATOM 536 C CA . ALA A 1 72 ? 3.680 4.016 -1.917 1.00 95.56 72 ALA A CA 1
ATOM 537 C C . ALA A 1 72 ? 3.436 5.041 -0.803 1.00 95.56 72 ALA A C 1
ATOM 539 O O . ALA A 1 72 ? 2.361 5.061 -0.210 1.00 95.56 72 ALA A O 1
ATOM 540 N N . ARG A 1 73 ? 4.390 5.948 -0.556 1.00 96.62 73 ARG A N 1
ATOM 541 C CA . ARG A 1 73 ? 4.228 7.027 0.434 1.00 96.62 73 ARG A CA 1
ATOM 542 C C . ARG A 1 73 ? 3.107 7.990 0.049 1.00 96.62 73 ARG A C 1
ATOM 544 O O . ARG A 1 73 ? 2.306 8.362 0.901 1.00 96.62 73 ARG A O 1
ATOM 551 N N . ALA A 1 74 ? 3.013 8.365 -1.227 1.00 97.56 74 ALA A N 1
ATOM 552 C CA . ALA A 1 74 ? 1.950 9.238 -1.719 1.00 97.56 74 ALA A CA 1
ATOM 553 C C . ALA A 1 74 ? 0.557 8.596 -1.576 1.00 97.56 74 ALA A C 1
ATOM 555 O O . ALA A 1 74 ? -0.394 9.277 -1.184 1.00 97.56 74 ALA A O 1
ATOM 556 N N . LEU A 1 75 ? 0.438 7.293 -1.858 1.00 97.88 75 LEU A N 1
ATOM 557 C CA . LEU A 1 75 ? -0.790 6.531 -1.636 1.00 97.88 75 LEU A CA 1
ATOM 558 C C . LEU A 1 75 ? -1.117 6.430 -0.143 1.00 97.88 75 LEU A C 1
ATOM 560 O O . LEU A 1 75 ? -2.244 6.731 0.237 1.00 97.88 75 LEU A O 1
ATOM 564 N N . GLY A 1 76 ? -0.148 6.046 0.690 1.00 97.50 76 GLY A N 1
ATOM 565 C CA . GLY A 1 76 ? -0.324 5.875 2.134 1.00 97.50 76 GLY A CA 1
ATOM 566 C C . GLY A 1 76 ? -0.870 7.135 2.796 1.00 97.50 76 GLY A C 1
ATOM 567 O O . GLY A 1 76 ? -1.926 7.096 3.419 1.00 97.50 76 GLY A O 1
ATOM 568 N N . THR A 1 77 ? -0.240 8.285 2.546 1.00 97.62 77 THR A N 1
ATOM 569 C CA . THR A 1 77 ? -0.717 9.585 3.043 1.00 97.62 77 THR A CA 1
ATOM 570 C C . THR A 1 77 ? -2.143 9.901 2.582 1.00 97.62 77 THR A C 1
ATOM 572 O O . THR A 1 77 ? -2.950 10.421 3.352 1.00 97.62 77 THR A O 1
ATOM 575 N N . ALA A 1 78 ? -2.483 9.592 1.327 1.00 97.50 78 ALA A N 1
ATOM 576 C CA . ALA A 1 78 ? -3.829 9.830 0.817 1.00 97.50 78 ALA A CA 1
ATOM 577 C C . ALA A 1 78 ? -4.875 8.912 1.468 1.00 97.50 78 ALA A C 1
ATOM 579 O O . ALA A 1 78 ? -5.992 9.368 1.714 1.00 97.50 78 ALA A O 1
ATOM 580 N N . LEU A 1 79 ? -4.526 7.654 1.750 1.00 96.94 79 LEU A N 1
ATOM 581 C CA . LEU A 1 79 ? -5.397 6.702 2.439 1.00 96.94 79 LEU A CA 1
ATOM 582 C C . LEU A 1 79 ? -5.637 7.118 3.891 1.00 96.94 79 LEU A C 1
ATOM 584 O O . LEU A 1 79 ? -6.792 7.186 4.297 1.00 96.94 79 LEU A O 1
ATOM 588 N N . GLU A 1 80 ? -4.589 7.479 4.633 1.00 97.38 80 GLU A N 1
ATOM 589 C CA . GLU A 1 80 ? -4.721 7.956 6.019 1.00 97.38 80 GLU A CA 1
ATOM 590 C C . GLU A 1 80 ? -5.614 9.196 6.104 1.00 97.38 80 GLU A C 1
ATOM 592 O O . GLU A 1 80 ? -6.542 9.250 6.909 1.00 97.38 80 GLU A O 1
ATOM 597 N N . ARG A 1 81 ? -5.424 10.163 5.194 1.00 97.06 81 ARG A N 1
ATOM 598 C CA . ARG A 1 81 ? -6.306 11.334 5.119 1.00 97.06 81 ARG A CA 1
ATOM 599 C C . ARG A 1 81 ? -7.762 10.930 4.897 1.00 97.06 81 ARG A C 1
ATOM 601 O O . ARG A 1 81 ? -8.655 11.483 5.525 1.00 97.06 81 ARG A O 1
ATOM 608 N N . ARG A 1 82 ? -8.021 9.968 4.013 1.00 96.12 82 ARG A N 1
ATOM 609 C CA . ARG A 1 82 ? -9.388 9.516 3.748 1.00 96.12 82 ARG A CA 1
ATOM 610 C C . ARG A 1 82 ? -10.010 8.778 4.935 1.00 96.12 82 ARG A C 1
ATOM 612 O O . ARG A 1 82 ? -11.216 8.887 5.125 1.00 96.12 82 ARG A O 1
ATOM 619 N N . VAL A 1 83 ? -9.222 8.050 5.726 1.00 96.44 83 VAL A N 1
ATOM 620 C CA . VAL A 1 83 ? -9.700 7.460 6.988 1.00 96.44 83 VAL A CA 1
ATOM 621 C C . VAL A 1 83 ? -10.068 8.558 7.980 1.00 96.44 83 VAL A C 1
ATOM 623 O O . VAL A 1 83 ? -11.156 8.513 8.546 1.00 96.44 83 VAL A O 1
ATOM 626 N N . ALA A 1 84 ? -9.238 9.597 8.106 1.00 95.94 84 ALA A N 1
ATOM 627 C CA . ALA A 1 84 ? -9.558 10.769 8.922 1.00 95.94 84 ALA A CA 1
ATOM 628 C C . ALA A 1 84 ? -10.825 11.512 8.441 1.00 95.94 84 ALA A C 1
ATOM 630 O O . ALA A 1 84 ? -11.544 12.095 9.246 1.00 95.94 84 ALA A O 1
ATOM 631 N N . GLU A 1 85 ? -11.137 11.451 7.143 1.00 97.06 85 GLU A N 1
ATOM 632 C CA . GLU A 1 85 ? -12.382 11.962 6.542 1.00 97.06 85 GLU A CA 1
ATOM 633 C C . GLU A 1 85 ? -13.588 11.004 6.704 1.00 97.06 85 GLU A C 1
ATOM 635 O O . GLU A 1 85 ? -14.674 11.290 6.201 1.00 97.06 85 GLU A O 1
ATOM 640 N N . GLY A 1 86 ? -13.427 9.876 7.404 1.00 95.75 86 GLY A N 1
ATOM 641 C CA . GLY A 1 86 ? -14.507 8.938 7.730 1.00 95.75 86 GLY A CA 1
ATOM 642 C C . GLY A 1 86 ? -14.639 7.736 6.792 1.00 95.75 86 GLY A C 1
ATOM 643 O O . GLY A 1 86 ? -15.662 7.050 6.828 1.00 95.75 86 GLY A O 1
ATOM 644 N N . MET A 1 87 ? -13.641 7.443 5.949 1.00 93.88 87 MET A N 1
ATOM 645 C CA . MET A 1 87 ? -13.654 6.212 5.152 1.00 93.88 87 MET A CA 1
ATOM 646 C C . MET A 1 87 ? -13.634 4.980 6.065 1.00 93.88 87 MET A C 1
ATOM 648 O O . MET A 1 87 ? -12.733 4.815 6.887 1.00 93.88 87 MET A O 1
ATOM 652 N N . THR A 1 88 ? -14.579 4.062 5.862 1.00 91.75 88 THR A N 1
ATOM 653 C CA . THR A 1 88 ? -14.519 2.738 6.484 1.00 91.75 88 THR A CA 1
ATOM 654 C C . THR A 1 88 ? -13.372 1.926 5.894 1.00 91.75 88 THR A C 1
ATOM 656 O O . THR A 1 88 ? -13.312 1.695 4.685 1.00 91.75 88 THR A O 1
ATOM 659 N N . VAL A 1 89 ? -12.481 1.458 6.764 1.00 89.06 89 VAL A N 1
ATOM 660 C CA . VAL A 1 89 ? -11.373 0.584 6.383 1.00 89.06 89 VAL A CA 1
ATOM 661 C C . VAL A 1 89 ? -11.886 -0.854 6.256 1.00 89.06 89 VAL A C 1
ATOM 663 O O . VAL A 1 89 ? -12.501 -1.357 7.200 1.00 89.06 89 VAL A O 1
ATOM 666 N N . PRO A 1 90 ? -11.668 -1.541 5.118 1.00 91.31 90 PRO A N 1
ATOM 667 C CA . PRO A 1 90 ? -12.026 -2.949 4.996 1.00 91.31 90 PRO A CA 1
ATOM 668 C C . PRO A 1 90 ? -11.206 -3.815 5.964 1.00 91.31 90 PRO A C 1
ATOM 670 O O . PRO A 1 90 ? -10.147 -3.413 6.441 1.00 91.31 90 PRO A O 1
ATOM 673 N N . ALA A 1 91 ? -11.667 -5.036 6.241 1.00 93.69 91 ALA A N 1
ATOM 674 C CA . ALA A 1 91 ? -10.904 -5.975 7.059 1.00 93.69 91 ALA A CA 1
ATOM 675 C C . ALA A 1 91 ? -9.618 -6.401 6.325 1.00 93.69 91 ALA A C 1
ATOM 677 O O . ALA A 1 91 ? -9.662 -7.200 5.388 1.00 93.69 91 ALA A O 1
ATOM 678 N N . LEU A 1 92 ? -8.480 -5.848 6.749 1.00 95.25 92 LEU A N 1
ATOM 679 C CA . LEU A 1 92 ? -7.152 -6.152 6.215 1.00 95.25 92 LEU A CA 1
ATOM 680 C C . LEU A 1 92 ? -6.345 -7.001 7.206 1.00 95.25 92 LEU A C 1
ATOM 682 O O . LEU A 1 92 ? -6.428 -6.828 8.426 1.00 95.25 92 LEU A O 1
ATOM 686 N N . ALA A 1 93 ? -5.534 -7.905 6.667 1.00 94.25 93 ALA A N 1
ATOM 687 C CA . ALA A 1 93 ? -4.547 -8.660 7.423 1.00 94.25 93 ALA A CA 1
ATOM 688 C C . ALA A 1 93 ? -3.333 -7.781 7.753 1.00 94.25 93 ALA A C 1
ATOM 690 O O . ALA A 1 93 ? -3.047 -6.807 7.053 1.00 94.25 93 ALA A O 1
ATOM 691 N N . THR A 1 94 ? -2.595 -8.150 8.797 1.00 93.25 94 THR A N 1
ATOM 692 C CA . THR A 1 94 ? -1.224 -7.659 9.009 1.00 93.25 94 THR A CA 1
ATOM 693 C C . THR A 1 94 ? -0.254 -8.381 8.078 1.00 93.25 94 THR A C 1
ATOM 695 O O . THR A 1 94 ? -0.604 -9.387 7.452 1.00 93.25 94 THR A O 1
ATOM 698 N N . PHE A 1 95 ? 0.985 -7.896 7.997 1.00 89.88 95 PHE A N 1
ATOM 699 C CA . PHE A 1 95 ? 2.035 -8.567 7.231 1.00 89.88 95 PHE A CA 1
ATOM 700 C C . PHE A 1 95 ? 2.246 -10.021 7.675 1.00 89.88 95 PHE A C 1
ATOM 702 O O . PHE A 1 95 ? 2.192 -10.929 6.845 1.00 89.88 95 PHE A O 1
ATOM 709 N N . ASP A 1 96 ? 2.405 -10.257 8.979 1.00 88.81 96 ASP A N 1
ATOM 710 C CA . ASP A 1 96 ? 2.659 -11.600 9.507 1.00 88.81 96 ASP A CA 1
ATOM 711 C C . ASP A 1 96 ? 1.439 -12.523 9.333 1.00 88.81 96 ASP A C 1
ATOM 713 O O . ASP A 1 96 ? 1.593 -13.694 8.981 1.00 88.81 96 ASP A O 1
ATOM 717 N N . GLN A 1 97 ? 0.217 -11.990 9.464 1.00 91.56 97 GLN A N 1
ATOM 718 C CA . GLN A 1 97 ? -1.011 -12.737 9.167 1.00 91.56 97 GLN A CA 1
ATOM 719 C C . GLN A 1 97 ? -1.080 -13.154 7.697 1.00 91.56 97 GLN A C 1
ATOM 721 O O . GLN A 1 97 ? -1.341 -14.318 7.402 1.00 91.56 97 GLN A O 1
ATOM 726 N N . ARG A 1 98 ? -0.819 -12.229 6.766 1.00 88.88 98 ARG A N 1
ATOM 727 C CA . ARG A 1 98 ? -0.814 -12.530 5.329 1.00 88.88 98 ARG A CA 1
ATOM 728 C C . ARG A 1 98 ? 0.266 -13.552 4.976 1.00 88.88 98 ARG A C 1
ATOM 730 O O . ARG A 1 98 ? -0.012 -14.505 4.253 1.00 88.88 98 ARG A O 1
ATOM 737 N N . ARG A 1 99 ? 1.462 -13.418 5.556 1.00 85.31 99 ARG A N 1
ATOM 738 C CA . ARG A 1 99 ? 2.555 -14.387 5.406 1.00 85.31 99 ARG A CA 1
ATOM 739 C C . ARG A 1 99 ? 2.146 -15.787 5.872 1.00 85.31 99 ARG A C 1
ATOM 741 O O . ARG A 1 99 ? 2.434 -16.758 5.176 1.00 85.31 99 ARG A O 1
ATOM 748 N N . ALA A 1 100 ? 1.460 -15.899 7.010 1.00 87.56 100 ALA A N 1
ATOM 749 C CA . ALA A 1 100 ? 0.984 -17.178 7.540 1.00 87.56 100 ALA A CA 1
ATOM 750 C C . ALA A 1 100 ? -0.054 -17.865 6.632 1.00 87.56 100 ALA A C 1
ATOM 752 O O . ALA A 1 100 ? -0.156 -19.088 6.644 1.00 87.56 100 ALA A O 1
ATOM 753 N N . MET A 1 101 ? -0.780 -17.110 5.797 1.00 85.44 101 MET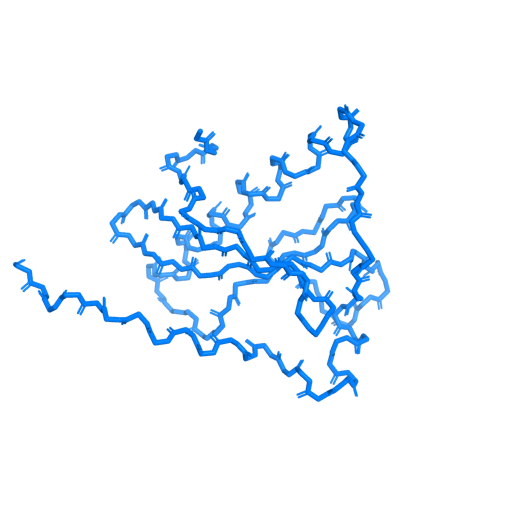 A N 1
ATOM 754 C CA . MET A 1 101 ? -1.708 -17.670 4.803 1.00 85.44 101 MET A CA 1
ATOM 755 C C . MET A 1 101 ? -0.996 -18.333 3.610 1.00 85.44 101 MET A C 1
ATOM 757 O O . MET A 1 101 ? -1.662 -18.847 2.718 1.00 85.44 101 MET A O 1
ATOM 761 N N . GLY A 1 102 ? 0.338 -18.267 3.527 1.00 79.50 102 GLY A N 1
ATOM 762 C CA . GLY A 1 102 ? 1.091 -18.692 2.340 1.00 79.50 102 GLY A CA 1
ATOM 763 C C . GLY A 1 102 ? 0.940 -17.736 1.151 1.00 79.50 102 GLY A C 1
ATOM 764 O O . GLY A 1 102 ? 1.571 -17.926 0.113 1.00 79.50 102 GLY A O 1
ATOM 765 N N . ALA A 1 103 ? 0.157 -16.669 1.313 1.00 68.62 103 ALA A N 1
ATOM 766 C CA . ALA A 1 103 ? 0.128 -15.543 0.406 1.00 68.62 103 ALA A CA 1
ATOM 767 C C . ALA A 1 103 ? 1.402 -14.730 0.645 1.00 68.62 103 ALA A C 1
ATOM 769 O O . ALA A 1 103 ? 1.442 -13.835 1.486 1.00 68.62 103 ALA A O 1
ATOM 770 N N . GLY A 1 104 ? 2.486 -15.084 -0.046 1.00 61.28 104 GLY A N 1
ATOM 771 C CA . GLY A 1 104 ? 3.695 -14.262 -0.056 1.00 61.28 104 GLY A CA 1
ATOM 772 C C . GLY A 1 104 ? 3.416 -12.844 -0.578 1.00 61.28 104 GLY A C 1
ATOM 773 O O . GLY A 1 104 ? 2.275 -12.425 -0.780 1.00 61.28 104 GLY A O 1
ATOM 774 N N . THR A 1 105 ? 4.465 -12.101 -0.920 1.00 53.53 105 THR A N 1
ATOM 775 C CA . THR A 1 105 ? 4.334 -10.811 -1.622 1.00 53.53 105 THR A CA 1
ATOM 776 C C . THR A 1 105 ? 3.829 -10.958 -3.065 1.00 53.53 105 THR A C 1
ATOM 778 O O . THR A 1 105 ? 4.028 -10.049 -3.853 1.00 53.53 105 THR A O 1
ATOM 781 N N . ILE A 1 106 ? 3.211 -12.081 -3.452 1.00 45.25 106 ILE A N 1
ATOM 782 C CA . ILE A 1 106 ? 2.983 -12.474 -4.847 1.00 45.25 106 ILE A CA 1
ATOM 783 C C . ILE A 1 106 ? 1.600 -12.023 -5.334 1.00 45.25 106 ILE A C 1
ATOM 785 O O . ILE A 1 106 ? 0.586 -12.665 -5.084 1.00 45.25 106 ILE A O 1
ATOM 789 N N . PHE A 1 107 ? 1.598 -10.930 -6.083 1.00 47.47 107 PHE A N 1
ATOM 790 C CA . PHE A 1 107 ? 0.653 -10.615 -7.142 1.00 47.47 107 PHE A CA 1
ATOM 791 C C . PHE A 1 107 ? 1.416 -10.568 -8.471 1.00 47.47 107 PHE A C 1
ATOM 793 O O . PHE A 1 107 ? 1.915 -9.525 -8.868 1.00 47.47 107 PHE A O 1
ATOM 800 N N . HIS A 1 108 ? 1.499 -11.685 -9.196 1.00 37.66 108 HIS A N 1
ATOM 801 C CA . HIS A 1 108 ? 1.797 -11.585 -10.624 1.00 37.66 108 HIS A CA 1
ATOM 802 C C . HIS A 1 108 ? 0.588 -10.917 -11.279 1.00 37.66 108 HIS A C 1
ATOM 804 O O . HIS A 1 108 ? -0.451 -11.547 -11.466 1.00 37.66 108 HIS A O 1
ATOM 810 N N . VAL A 1 109 ? 0.690 -9.625 -11.568 1.00 38.88 109 VAL A N 1
ATOM 811 C CA . VAL A 1 109 ? -0.140 -9.052 -12.617 1.00 38.88 109 VAL A CA 1
ATOM 812 C C . VAL A 1 109 ? 0.729 -9.050 -13.856 1.00 38.88 109 VAL A C 1
ATOM 814 O O . VAL A 1 109 ? 1.647 -8.238 -13.966 1.00 38.88 109 VAL A O 1
ATOM 817 N N . ASP A 1 110 ? 0.459 -9.993 -14.756 1.00 34.50 110 ASP A N 1
ATOM 818 C CA . ASP A 1 110 ? 0.947 -9.924 -16.126 1.00 34.50 110 ASP A CA 1
ATOM 819 C C . ASP A 1 110 ? 0.334 -8.659 -16.735 1.00 34.50 110 ASP A C 1
ATOM 821 O O . ASP A 1 110 ? -0.812 -8.636 -17.187 1.00 34.50 110 ASP A O 1
ATOM 825 N N . TYR A 1 111 ? 1.056 -7.547 -16.649 1.00 41.00 111 TYR A N 1
ATOM 826 C CA . TYR A 1 111 ? 0.778 -6.422 -17.516 1.00 41.00 111 TYR A CA 1
ATOM 827 C C . TYR A 1 111 ? 1.479 -6.738 -18.826 1.00 41.00 111 TYR A C 1
ATOM 829 O O . TYR A 1 111 ? 2.707 -6.817 -18.857 1.00 41.00 111 TYR A O 1
ATOM 837 N N . ASP A 1 112 ? 0.702 -6.873 -19.900 1.00 33.53 112 ASP A N 1
ATOM 838 C CA . ASP A 1 112 ? 1.183 -6.518 -21.230 1.00 33.53 112 ASP A CA 1
ATOM 839 C C . ASP A 1 112 ? 1.723 -5.091 -21.118 1.00 33.53 112 ASP A C 1
ATOM 841 O O . ASP A 1 112 ? 0.982 -4.105 -21.132 1.00 33.53 112 ASP A O 1
ATOM 845 N N . VAL A 1 113 ? 3.029 -4.978 -20.900 1.00 37.75 113 VAL A N 1
ATOM 846 C CA . VAL A 1 113 ? 3.767 -3.778 -21.247 1.00 37.75 113 VAL A CA 1
ATOM 847 C C . VAL A 1 113 ? 3.695 -3.779 -22.769 1.00 37.75 113 VAL A C 1
ATOM 849 O O . VAL A 1 113 ? 4.237 -4.709 -23.373 1.00 37.75 113 VAL A O 1
ATOM 852 N N . PRO A 1 114 ? 3.018 -2.819 -23.429 1.00 32.09 114 PRO A N 1
ATOM 853 C CA . PRO A 1 114 ? 3.261 -2.642 -24.847 1.00 32.09 114 PRO A CA 1
ATOM 854 C C . PRO A 1 114 ? 4.769 -2.452 -24.958 1.00 32.09 114 PRO A C 1
ATOM 856 O O . PRO A 1 114 ? 5.325 -1.590 -24.270 1.00 32.09 114 PRO A O 1
ATOM 859 N N . ALA A 1 115 ? 5.425 -3.323 -25.726 1.00 33.25 115 ALA A N 1
ATOM 860 C CA . ALA A 1 115 ? 6.837 -3.179 -26.026 1.00 33.25 115 ALA A CA 1
ATOM 861 C C . ALA A 1 115 ? 7.107 -1.707 -26.366 1.00 33.25 115 ALA A C 1
ATOM 863 O O . ALA A 1 115 ? 6.299 -1.076 -27.050 1.00 33.25 115 ALA A O 1
ATOM 864 N N . ALA A 1 116 ? 8.191 -1.185 -25.794 1.00 35.75 116 ALA A N 1
ATOM 865 C CA . ALA A 1 116 ? 8.656 0.184 -25.949 1.00 35.75 116 ALA A CA 1
ATOM 866 C C . ALA A 1 116 ? 8.385 0.757 -27.352 1.00 35.75 116 ALA A C 1
ATOM 868 O O . ALA A 1 116 ? 8.593 0.069 -28.354 1.00 35.75 116 ALA A O 1
ATOM 869 N N . ILE A 1 117 ? 7.959 2.022 -27.397 1.00 33.44 117 ILE A N 1
ATOM 870 C CA . ILE A 1 117 ? 8.121 2.857 -28.593 1.00 33.44 117 ILE A CA 1
ATOM 871 C C . ILE A 1 117 ? 9.490 3.520 -28.495 1.00 33.44 117 ILE A C 1
ATOM 873 O O . ILE A 1 117 ? 9.773 4.068 -27.404 1.00 33.44 117 ILE A O 1
#

Organism: NCBI:txid927083

Sequence (117 aa):
MLAGGFRVVRAFGVYHGALPFVLEGEGLRFQIDVLRRDASASTGGVFDGEHFSLFVHGRASGELAATSERGARALGTALERRVAEGMTVPALATFDQRRAMGAGTIFHVDYDVPAAI

Radius of gyration: 13.81 Å; chains: 1; bounding box: 32×32×45 Å

Secondary structure (DSSP, 8-state):
--GGG-EEEEEPPPBTTBEEEEEEETTEEEEEEEEE--TT-SS--SEE-SSEEEEESS---THHHHHHHHHHHHHHHHHHHHHHTTPPPP----HHHHHHTT--S------------

Foldseek 3Di:
DFPPAKDFPDWDPQDLQWTKTWIDDPNDIFIKTWAFADPPDPDAALDHDDGTGIHTQDDDDDPRVVVVSVVRNRVVVVVVVVVVVPDDDPRGHDPVSSVVVVNDSDDPDPDPPPPDD

pLDDT: mean 84.15, std 17.72, range [32.09, 97.88]